Protein AF-A0A2V6E3C3-F1 (afdb_monomer)

Sequence (57 aa):
MFKNLPSLLHFQPKFFVGGPARFYLALFYDLVALARPKSIVTLGFGDGEAFFTLCQA

Foldseek 3Di:
DPPDDQAPVNDDQPDPPPDPCVVCLSVLLNCCVVVVDPDDDDDDQVVVRSVSSNVVD

Radius of gyration: 11.18 Å; Cα contacts (8 Å, |Δi|>4): 46; chains: 1; bounding box: 25×25×29 Å

Solvent-accessible surface area (backbone atoms only — not comparable to full-atom values): 3859 Å² total; per-residue (Å²): 136,76,94,73,78,74,24,93,76,68,60,74,78,93,65,80,91,76,54,87,62,64,86,45,40,36,58,50,22,46,52,41,48,71,66,61,66,96,74,85,86,80,84,78,59,89,93,37,52,64,60,57,34,55,75,71,68

Structure (mmCIF, N/CA/C/O backbone):
data_AF-A0A2V6E3C3-F1
#
_entry.id   AF-A0A2V6E3C3-F1
#
loop_
_atom_site.group_PDB
_atom_site.id
_atom_site.type_symbol
_atom_site.label_atom_id
_atom_site.label_alt_id
_atom_site.label_comp_id
_atom_site.label_asym_id
_atom_site.label_entity_id
_atom_site.label_seq_id
_atom_site.pdbx_PDB_ins_code
_atom_site.Cartn_x
_atom_site.Cartn_y
_atom_site.Cartn_z
_atom_site.occupancy
_atom_site.B_iso_or_equiv
_atom_site.auth_seq_id
_atom_site.auth_comp_id
_atom_site.auth_asym_id
_atom_site.auth_atom_id
_atom_site.pdbx_PDB_model_num
ATOM 1 N N . MET A 1 1 ? -10.034 -15.027 -19.004 1.00 42.38 1 MET A N 1
ATOM 2 C CA . MET A 1 1 ? -9.725 -15.151 -17.563 1.00 42.38 1 MET A CA 1
ATOM 3 C C . MET A 1 1 ? -9.597 -13.718 -17.043 1.00 42.38 1 MET A C 1
ATOM 5 O O . MET A 1 1 ? -8.895 -12.966 -17.699 1.00 42.38 1 MET A O 1
ATOM 9 N N . PHE A 1 2 ? -10.365 -13.320 -16.014 1.00 46.31 2 PHE A N 1
ATOM 10 C CA . PHE A 1 2 ? -10.610 -11.932 -15.531 1.00 46.31 2 PHE A CA 1
ATOM 11 C C . PHE A 1 2 ? -11.576 -11.052 -16.354 1.00 46.31 2 PHE A C 1
ATOM 13 O O . PHE A 1 2 ? -11.244 -9.942 -16.749 1.00 46.31 2 PHE A O 1
ATOM 20 N N . LYS A 1 3 ? -12.807 -11.523 -16.608 1.00 44.16 3 LYS A N 1
ATOM 21 C CA . LYS A 1 3 ? -13.846 -10.688 -17.254 1.00 44.16 3 LYS A CA 1
ATOM 22 C C . LYS A 1 3 ? -14.399 -9.572 -16.351 1.00 44.16 3 LYS A C 1
ATOM 24 O O . LYS A 1 3 ? -14.973 -8.632 -16.874 1.00 44.16 3 LYS A O 1
ATOM 29 N N . ASN A 1 4 ? -14.184 -9.667 -15.039 1.00 53.31 4 ASN A N 1
ATOM 30 C CA . ASN A 1 4 ? -14.429 -8.629 -14.042 1.00 53.31 4 ASN A CA 1
ATOM 31 C C . ASN A 1 4 ? -13.305 -8.731 -13.011 1.00 53.31 4 ASN A C 1
ATOM 33 O O . ASN A 1 4 ? -13.149 -9.795 -12.422 1.00 53.31 4 ASN A O 1
ATOM 37 N N . LEU A 1 5 ? -12.511 -7.678 -12.849 1.00 54.56 5 LEU A N 1
ATOM 38 C CA . LEU A 1 5 ? -12.210 -7.066 -11.548 1.00 54.56 5 LEU A CA 1
ATOM 39 C C . LEU A 1 5 ? -11.544 -5.694 -11.805 1.00 54.56 5 LEU A C 1
ATOM 41 O O . LEU A 1 5 ? -10.370 -5.498 -11.495 1.00 54.56 5 LEU A O 1
ATOM 45 N N . PRO A 1 6 ? -12.259 -4.722 -12.412 1.00 66.56 6 PRO A N 1
ATOM 46 C CA . PRO A 1 6 ? -12.034 -3.333 -12.032 1.00 66.56 6 PRO A CA 1
ATOM 47 C C . PRO A 1 6 ? -12.496 -3.186 -10.569 1.00 66.56 6 PRO A C 1
ATOM 49 O O . PRO A 1 6 ? -13.398 -3.911 -10.152 1.00 66.56 6 PRO A O 1
ATOM 52 N N . SER A 1 7 ? -11.834 -2.327 -9.790 1.00 75.00 7 SER A N 1
ATOM 53 C CA . SER A 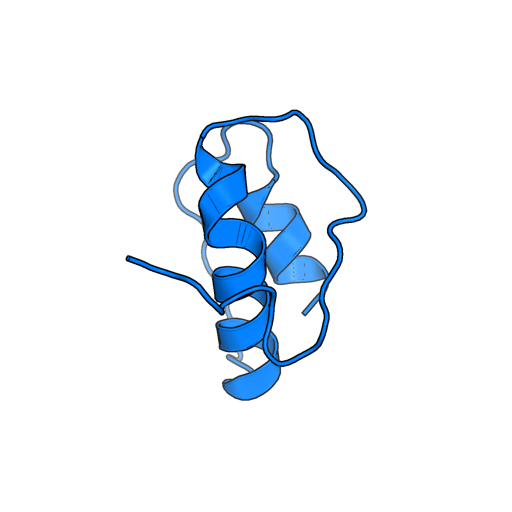1 7 ? -12.010 -2.191 -8.329 1.00 75.00 7 SER A CA 1
ATOM 54 C C . SER A 1 7 ? -13.460 -2.369 -7.847 1.00 75.00 7 SER A C 1
ATOM 56 O O . SER A 1 7 ? -14.392 -1.814 -8.434 1.00 75.00 7 SER A O 1
ATOM 58 N N . LEU A 1 8 ? -13.636 -3.105 -6.744 1.00 84.88 8 LEU A N 1
ATOM 59 C CA . LEU A 1 8 ? -14.908 -3.286 -6.031 1.00 84.88 8 LEU A CA 1
ATOM 60 C C . LEU A 1 8 ? -15.501 -1.952 -5.570 1.00 84.88 8 LEU A C 1
ATOM 62 O O . LEU A 1 8 ? -16.713 -1.823 -5.427 1.00 84.88 8 LEU A O 1
ATOM 66 N N . LEU A 1 9 ? -14.633 -0.970 -5.343 1.00 86.69 9 LEU A N 1
ATOM 67 C CA . LEU A 1 9 ? -14.970 0.388 -4.939 1.00 86.69 9 LEU A CA 1
ATOM 68 C C . LEU A 1 9 ? -14.898 1.380 -6.109 1.00 86.69 9 LEU A C 1
ATOM 70 O O . LEU A 1 9 ? -14.882 2.589 -5.892 1.00 86.69 9 LEU A O 1
ATOM 74 N N . HIS A 1 10 ? -14.860 0.881 -7.349 1.00 86.38 10 HIS A N 1
ATOM 75 C CA . HIS A 1 10 ? -14.774 1.679 -8.573 1.00 86.38 10 HIS A CA 1
ATOM 76 C C . HIS A 1 10 ? -13.592 2.666 -8.592 1.00 86.38 10 HIS A C 1
ATOM 78 O O . HIS A 1 10 ? -13.669 3.735 -9.200 1.00 86.38 10 HIS A O 1
ATOM 84 N N . PHE A 1 11 ? -12.484 2.303 -7.942 1.00 88.94 11 PHE A N 1
ATOM 85 C CA . PHE A 1 11 ? -11.282 3.120 -7.867 1.00 88.94 11 PHE A CA 1
ATOM 86 C C . PHE A 1 11 ? -10.691 3.420 -9.248 1.00 88.94 11 PHE A C 1
ATOM 88 O O . PHE A 1 11 ? -10.492 2.527 -10.078 1.00 88.94 11 PHE A O 1
ATOM 95 N N . GLN A 1 12 ? -10.338 4.690 -9.443 1.00 87.31 12 GLN A N 1
ATOM 96 C CA . GLN A 1 12 ? -9.532 5.172 -10.556 1.00 87.31 12 GLN A CA 1
ATOM 97 C C . GLN A 1 12 ? -8.299 5.895 -9.995 1.00 87.31 12 GLN A C 1
ATOM 99 O O . GLN A 1 12 ? -8.457 6.863 -9.245 1.00 87.31 12 GLN A O 1
ATOM 104 N N . PRO A 1 13 ? -7.072 5.459 -10.333 1.00 83.25 13 PRO A N 1
ATOM 105 C CA . PRO A 1 13 ? -5.865 6.085 -9.814 1.00 83.25 13 PRO A CA 1
ATOM 106 C C . PRO A 1 13 ? -5.686 7.494 -10.385 1.00 83.25 13 PRO A C 1
ATOM 108 O O . PRO A 1 13 ? -5.731 7.694 -11.596 1.00 83.25 13 PRO A O 1
ATOM 111 N N . LYS A 1 1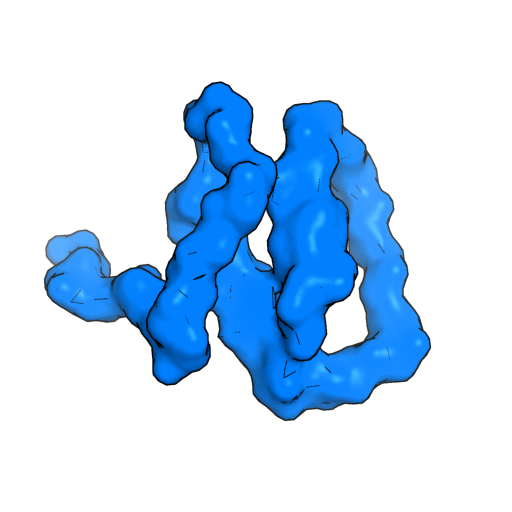4 ? -5.416 8.472 -9.510 1.00 82.19 14 LYS A N 1
ATOM 112 C CA . LYS A 1 14 ? -5.066 9.845 -9.923 1.00 82.19 14 LYS A CA 1
ATOM 113 C C . LYS A 1 14 ? -3.696 9.945 -10.597 1.00 82.19 14 LYS A C 1
ATOM 115 O O . LYS A 1 14 ? -3.488 10.825 -11.425 1.00 82.19 14 LYS A O 1
ATOM 120 N N . PHE A 1 15 ? -2.769 9.062 -10.228 1.00 74.12 15 PHE A N 1
ATOM 121 C CA . PHE A 1 15 ? -1.413 9.008 -10.765 1.00 74.12 15 PHE A CA 1
ATOM 122 C C . PHE A 1 15 ? -1.199 7.661 -11.449 1.00 74.12 15 PHE A C 1
ATOM 124 O O . PHE A 1 15 ? -1.356 6.614 -10.821 1.00 74.12 15 PHE A O 1
ATOM 131 N N . PHE A 1 16 ? -0.869 7.708 -12.737 1.00 73.25 16 PHE A N 1
ATOM 132 C CA . PHE A 1 16 ? -0.651 6.538 -13.576 1.00 73.25 16 PHE A CA 1
ATOM 133 C C . PHE A 1 16 ? 0.480 6.830 -14.559 1.00 73.25 16 PHE A C 1
ATOM 135 O O . PHE A 1 16 ? 0.337 7.657 -15.457 1.00 73.25 16 PHE A O 1
ATOM 142 N N . VAL A 1 17 ? 1.607 6.156 -14.366 1.00 77.31 17 VAL A N 1
ATOM 143 C CA . VAL A 1 17 ? 2.803 6.229 -15.217 1.00 77.31 17 VAL A CA 1
ATOM 144 C C . VAL A 1 17 ? 2.857 5.019 -16.161 1.00 77.31 17 VAL A C 1
ATOM 146 O O . VAL A 1 17 ? 3.616 4.992 -17.126 1.00 77.31 17 VAL A O 1
ATOM 149 N N . GLY A 1 18 ? 1.979 4.033 -15.951 1.00 74.50 18 GLY A N 1
ATOM 150 C CA . GLY A 1 18 ? 1.864 2.860 -16.808 1.00 74.50 18 GLY A CA 1
ATOM 151 C C . GLY A 1 18 ? 2.889 1.784 -16.470 1.00 74.50 18 GLY A C 1
ATOM 152 O O . GLY A 1 18 ? 3.143 0.917 -17.310 1.00 74.50 18 GLY A O 1
ATOM 153 N N . GLY A 1 19 ? 3.439 1.799 -15.255 1.00 78.06 19 GLY A N 1
ATOM 154 C CA . GLY A 1 19 ? 4.345 0.767 -14.767 1.00 78.06 19 GLY A CA 1
ATOM 155 C C . GLY A 1 19 ? 3.651 -0.595 -14.599 1.00 78.06 19 GLY A C 1
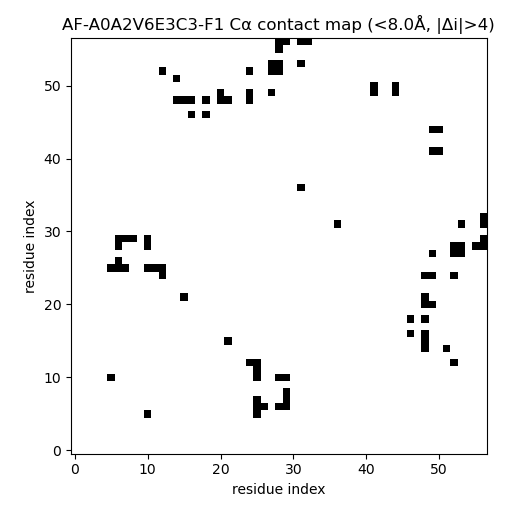ATOM 156 O O . GLY A 1 19 ? 2.424 -0.698 -14.674 1.00 78.06 19 GLY A O 1
ATOM 157 N N . PRO A 1 20 ? 4.401 -1.686 -14.357 1.00 79.69 20 PRO A N 1
ATOM 158 C CA . PRO A 1 20 ? 3.832 -3.028 -14.178 1.00 79.69 20 PRO A CA 1
ATOM 159 C C . PRO A 1 20 ? 2.815 -3.123 -13.030 1.00 79.69 20 PRO A C 1
ATOM 161 O O . PRO A 1 20 ? 1.925 -3.974 -13.060 1.00 79.69 20 PRO A O 1
ATOM 164 N N . ALA A 1 21 ? 2.917 -2.232 -12.037 1.00 80.56 21 ALA A N 1
ATOM 165 C CA . ALA A 1 21 ? 2.008 -2.164 -10.897 1.00 80.56 21 ALA A CA 1
ATOM 166 C C . ALA A 1 21 ? 0.565 -1.806 -11.297 1.00 80.56 21 ALA A C 1
ATOM 168 O O . ALA A 1 21 ? -0.364 -2.145 -10.561 1.00 80.56 21 ALA A O 1
ATOM 169 N N . ARG A 1 22 ? 0.353 -1.214 -12.484 1.00 79.94 22 ARG A N 1
ATOM 170 C CA . ARG A 1 22 ? -0.958 -0.803 -13.015 1.00 79.94 22 ARG A CA 1
ATOM 171 C C . ARG A 1 22 ? -2.062 -1.848 -12.923 1.00 79.94 22 ARG A C 1
ATOM 173 O O . ARG A 1 22 ? -3.216 -1.506 -12.691 1.00 79.94 22 ARG A O 1
ATOM 180 N N . PHE A 1 23 ? -1.716 -3.119 -13.109 1.00 83.12 23 PHE A N 1
ATOM 181 C CA . PHE A 1 23 ? -2.684 -4.214 -13.109 1.00 83.12 23 PHE A CA 1
ATOM 182 C C . PHE A 1 23 ? -3.197 -4.558 -11.704 1.00 83.12 23 PHE A C 1
ATOM 184 O O . PHE A 1 23 ? -4.186 -5.273 -11.578 1.00 83.12 23 PHE A O 1
ATOM 191 N N . TYR A 1 24 ? -2.548 -4.035 -10.659 1.00 86.31 24 TYR A N 1
ATOM 192 C CA . TYR A 1 24 ? -2.816 -4.368 -9.262 1.00 86.31 24 TYR A CA 1
ATOM 193 C C . TYR A 1 24 ? -3.291 -3.174 -8.423 1.00 86.31 24 TYR A C 1
ATOM 195 O O . TYR A 1 24 ? -3.725 -3.374 -7.293 1.00 86.31 24 TYR A O 1
ATOM 203 N N . LEU A 1 25 ? -3.267 -1.944 -8.955 1.00 88.81 25 LEU A N 1
ATOM 204 C CA . LEU A 1 25 ? -3.621 -0.739 -8.187 1.00 88.81 25 LEU A CA 1
ATOM 205 C C . LEU A 1 25 ? -5.055 -0.796 -7.639 1.00 88.81 25 LEU A C 1
ATOM 207 O O . LEU A 1 25 ? -5.281 -0.550 -6.460 1.00 88.81 25 LEU A O 1
ATOM 211 N N . ALA A 1 26 ? -6.015 -1.204 -8.469 1.00 90.12 26 ALA A N 1
ATOM 212 C CA . ALA A 1 26 ? -7.404 -1.393 -8.050 1.00 90.12 26 ALA A CA 1
ATOM 213 C C . ALA A 1 26 ? -7.534 -2.348 -6.850 1.00 90.12 26 ALA A C 1
ATOM 215 O O . ALA A 1 26 ? -8.244 -2.052 -5.893 1.00 90.12 26 ALA A O 1
ATOM 216 N N . LEU A 1 27 ? -6.791 -3.457 -6.872 1.00 89.94 27 LEU A N 1
ATOM 217 C CA . LEU A 1 27 ? -6.784 -4.434 -5.788 1.00 89.94 27 LEU A CA 1
ATOM 218 C C . LEU A 1 27 ? -6.144 -3.868 -4.513 1.00 89.94 27 LEU A C 1
ATOM 220 O O . LEU A 1 27 ? -6.666 -4.081 -3.422 1.00 89.94 27 LEU A O 1
ATOM 224 N N . PHE A 1 28 ? -5.025 -3.147 -4.634 1.00 90.56 28 PHE A N 1
ATOM 225 C CA . PHE A 1 28 ? -4.367 -2.519 -3.485 1.00 90.56 28 PHE A CA 1
ATOM 226 C C . PHE A 1 28 ? -5.275 -1.514 -2.785 1.00 90.56 28 PHE A C 1
ATOM 228 O O . PHE A 1 28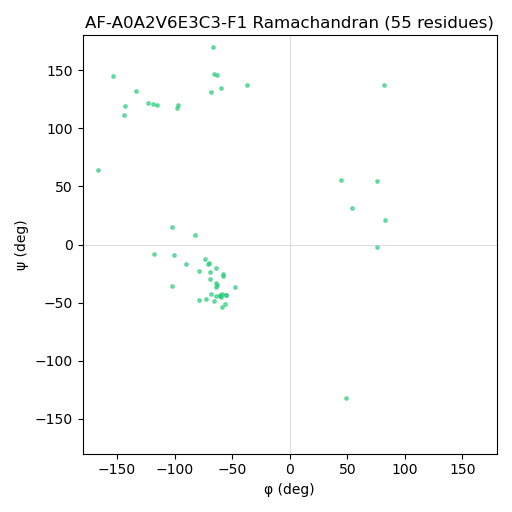 ? -5.353 -1.526 -1.558 1.00 90.56 28 PHE A O 1
ATOM 235 N N . TYR A 1 29 ? -5.987 -0.693 -3.558 1.00 92.81 29 TYR A N 1
ATOM 236 C CA . TYR A 1 29 ? -6.965 0.240 -3.018 1.00 92.81 29 TYR A CA 1
ATOM 237 C C . TYR A 1 29 ? -8.058 -0.488 -2.233 1.00 92.81 29 TYR A C 1
ATOM 239 O O . TYR A 1 29 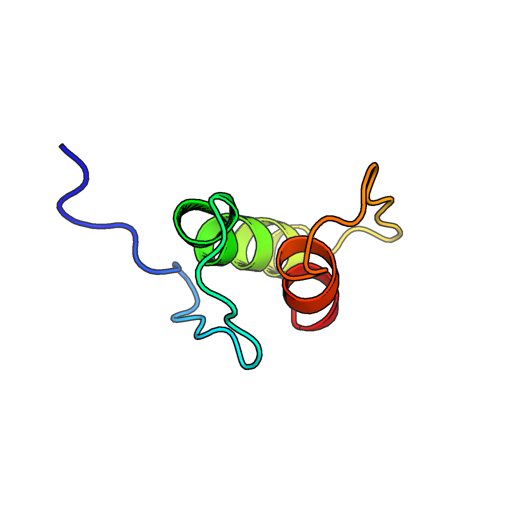? -8.270 -0.201 -1.056 1.00 92.81 29 TYR A O 1
ATOM 247 N N . ASP A 1 30 ? -8.711 -1.471 -2.863 1.00 94.12 30 ASP A N 1
ATOM 248 C CA . ASP A 1 30 ? -9.831 -2.189 -2.253 1.00 94.12 30 ASP A CA 1
ATOM 249 C C . ASP A 1 30 ? -9.416 -2.870 -0.944 1.00 94.12 30 ASP A C 1
ATOM 251 O O . ASP A 1 30 ? -10.135 -2.795 0.051 1.00 94.12 30 ASP A O 1
ATOM 255 N N . LEU A 1 31 ? -8.234 -3.495 -0.913 1.00 92.88 31 LEU A 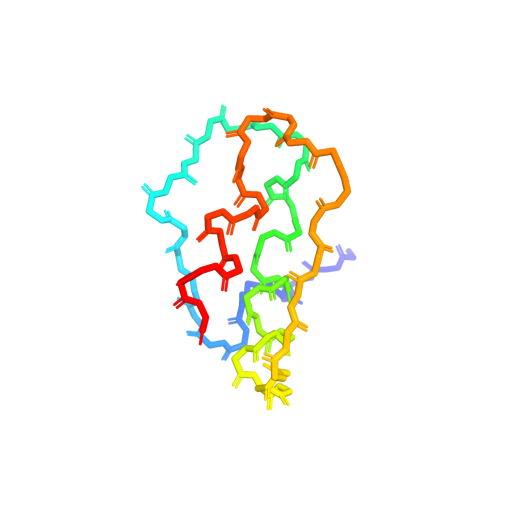N 1
ATOM 256 C CA . LEU A 1 31 ? -7.718 -4.149 0.290 1.00 92.88 31 LEU A CA 1
ATOM 257 C C . LEU A 1 31 ? -7.542 -3.167 1.449 1.00 92.88 31 LEU A C 1
ATOM 259 O O . LEU A 1 31 ? -7.929 -3.480 2.574 1.00 92.88 31 LEU A O 1
ATOM 263 N N . VAL A 1 32 ? -6.979 -1.987 1.194 1.00 94.50 32 VAL A N 1
ATOM 264 C CA . VAL A 1 32 ? -6.743 -0.990 2.245 1.00 94.50 32 VAL A CA 1
ATOM 265 C C . VAL A 1 32 ? -8.041 -0.339 2.698 1.00 94.50 32 VAL A C 1
ATOM 267 O O . VAL A 1 32 ? -8.290 -0.277 3.902 1.00 94.50 32 VAL A O 1
ATOM 270 N N . ALA A 1 33 ? -8.892 0.080 1.763 1.00 94.31 33 ALA A N 1
ATOM 271 C CA . ALA A 1 33 ? -10.150 0.749 2.078 1.00 94.31 33 ALA A CA 1
ATOM 272 C C . ALA A 1 33 ? -11.108 -0.167 2.863 1.00 94.31 33 ALA A C 1
ATOM 274 O O . ALA A 1 33 ? -11.826 0.295 3.759 1.00 94.31 33 ALA A O 1
ATOM 275 N N . LEU A 1 34 ? -11.096 -1.476 2.569 1.00 94.56 34 LEU A N 1
ATOM 276 C CA . LEU A 1 34 ? -11.890 -2.475 3.288 1.00 94.56 34 LEU A CA 1
ATOM 277 C C . LEU A 1 34 ? -11.269 -2.866 4.635 1.00 94.56 34 LEU A C 1
ATOM 279 O O . LEU A 1 34 ? -11.977 -2.898 5.640 1.00 94.56 34 LEU A O 1
ATOM 283 N N . ALA A 1 35 ? -9.966 -3.164 4.681 1.00 95.12 35 ALA A N 1
ATOM 284 C CA . ALA A 1 35 ? -9.323 -3.652 5.904 1.00 95.12 35 ALA A CA 1
ATOM 285 C C . ALA A 1 35 ? -9.008 -2.540 6.918 1.00 95.12 35 ALA A C 1
ATOM 287 O O . ALA A 1 35 ? -8.861 -2.828 8.105 1.00 95.12 35 ALA A O 1
ATOM 288 N N . ARG A 1 36 ? -8.887 -1.286 6.460 1.00 93.75 36 ARG A N 1
ATOM 289 C CA . ARG A 1 36 ? -8.536 -0.096 7.258 1.00 93.75 36 ARG A CA 1
ATOM 290 C C . ARG A 1 36 ? -7.374 -0.349 8.234 1.00 93.75 36 ARG A C 1
ATOM 292 O O . ARG A 1 36 ? -7.527 -0.162 9.447 1.00 93.75 36 ARG A O 1
ATOM 299 N N .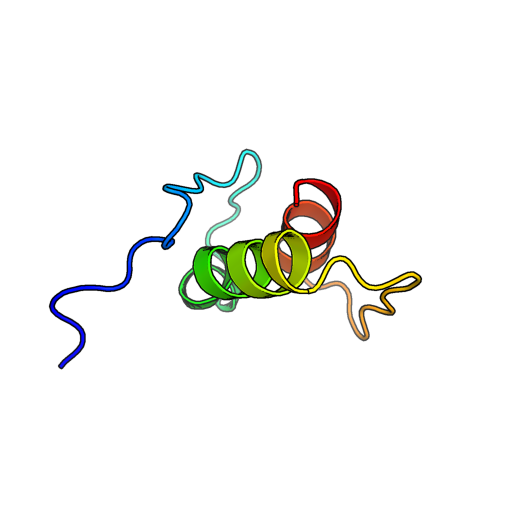 PRO A 1 37 ? -6.214 -0.816 7.739 1.00 94.88 37 PRO A N 1
ATOM 300 C CA . PRO A 1 37 ? -5.072 -1.110 8.594 1.00 94.88 37 PRO A CA 1
ATOM 301 C C . PRO A 1 37 ? -4.568 0.161 9.288 1.00 94.88 37 PRO A C 1
ATOM 303 O O . PRO A 1 37 ? -4.568 1.247 8.716 1.00 94.88 37 PRO A O 1
ATOM 306 N N . LYS A 1 38 ? -4.073 0.024 10.524 1.00 95.19 38 LYS A N 1
ATOM 307 C CA . LYS A 1 38 ? -3.503 1.157 11.279 1.00 95.19 38 LYS A CA 1
ATOM 308 C C . LYS A 1 38 ? -2.177 1.667 10.707 1.00 95.19 38 LYS A C 1
ATOM 310 O O . LYS A 1 38 ? -1.791 2.796 10.988 1.00 95.19 38 LYS A O 1
ATOM 315 N N . SER A 1 39 ? -1.446 0.824 9.981 1.00 92.56 39 SER A N 1
ATOM 316 C CA . SER A 1 39 ? -0.149 1.159 9.396 1.00 92.56 39 SER A CA 1
ATOM 317 C C . SER A 1 39 ? 0.106 0.299 8.164 1.00 92.56 39 SER A C 1
ATOM 319 O O . SER A 1 39 ? -0.288 -0.868 8.129 1.00 92.56 39 SER A O 1
ATOM 321 N N . ILE A 1 40 ? 0.766 0.882 7.164 1.00 91.38 40 ILE A N 1
ATOM 322 C CA . ILE A 1 40 ? 1.157 0.220 5.922 1.00 91.38 40 ILE A CA 1
ATOM 323 C C . ILE A 1 40 ? 2.612 0.579 5.642 1.00 91.38 40 ILE A C 1
ATOM 325 O O . ILE A 1 40 ? 2.990 1.749 5.685 1.00 91.38 40 ILE A O 1
ATOM 329 N N . VAL A 1 41 ? 3.420 -0.429 5.324 1.00 89.88 41 VAL A N 1
ATOM 330 C CA . VAL A 1 41 ? 4.813 -0.256 4.912 1.00 89.88 41 VAL A CA 1
ATOM 331 C C . VAL A 1 41 ? 4.939 -0.723 3.470 1.00 89.88 41 VAL A C 1
ATOM 333 O O . VAL A 1 41 ? 4.660 -1.879 3.162 1.00 89.88 41 VAL A O 1
ATOM 336 N N . THR A 1 42 ? 5.353 0.182 2.586 1.00 86.50 42 THR A N 1
ATOM 337 C CA . THR A 1 42 ? 5.630 -0.146 1.182 1.00 86.50 42 THR A CA 1
ATOM 338 C C . THR A 1 42 ? 7.128 -0.386 1.027 1.00 86.50 42 THR A C 1
ATOM 340 O O . THR A 1 42 ? 7.928 0.499 1.328 1.00 86.50 42 THR A O 1
ATOM 343 N N . LEU A 1 43 ? 7.515 -1.585 0.589 1.00 84.38 43 LEU A N 1
ATOM 344 C CA . LEU A 1 43 ? 8.913 -1.941 0.344 1.00 84.38 43 LEU A CA 1
ATOM 345 C C . LEU A 1 43 ? 9.227 -1.793 -1.146 1.00 84.38 43 LEU A C 1
ATOM 347 O O . LEU A 1 43 ? 8.656 -2.499 -1.975 1.00 84.38 43 LEU A O 1
ATOM 351 N N . GLY A 1 44 ? 10.151 -0.886 -1.468 1.00 79.38 44 GLY A N 1
ATOM 352 C CA . GLY A 1 44 ? 10.438 -0.483 -2.845 1.00 79.38 44 GLY A CA 1
ATOM 353 C C . GLY A 1 44 ? 9.439 0.559 -3.354 1.00 79.38 44 GLY A C 1
ATOM 354 O O . GLY A 1 44 ? 8.243 0.472 -3.091 1.00 79.38 44 GLY A O 1
ATOM 355 N N . PHE A 1 45 ? 9.939 1.578 -4.057 1.00 68.81 45 PHE A N 1
ATOM 356 C CA . PHE A 1 45 ? 9.111 2.710 -4.484 1.00 68.81 45 PHE A CA 1
ATOM 357 C C . PHE A 1 45 ? 8.708 2.630 -5.959 1.00 68.81 45 PHE A C 1
ATOM 359 O O . PHE A 1 45 ? 7.576 2.972 -6.282 1.00 68.81 45 PHE A O 1
ATOM 366 N N . GLY A 1 46 ? 9.574 2.122 -6.847 1.00 76.00 46 GLY A N 1
ATOM 367 C CA . GLY A 1 46 ? 9.326 2.178 -8.295 1.00 76.00 46 GLY A CA 1
ATOM 368 C C . GLY A 1 46 ? 8.917 3.595 -8.722 1.00 76.00 46 GLY A C 1
ATOM 369 O O . GLY A 1 46 ? 9.507 4.565 -8.251 1.00 76.00 46 GLY A O 1
ATOM 370 N N . ASP A 1 47 ? 7.849 3.704 -9.515 1.00 79.75 47 ASP A N 1
ATOM 371 C CA . ASP A 1 47 ? 7.220 4.979 -9.906 1.00 79.75 47 ASP A CA 1
ATOM 372 C C . ASP A 1 47 ? 6.248 5.547 -8.845 1.00 79.75 47 ASP A C 1
ATOM 374 O O . ASP A 1 47 ? 5.493 6.483 -9.100 1.00 79.75 47 ASP A O 1
ATOM 378 N N . GLY A 1 48 ? 6.200 4.958 -7.650 1.00 85.62 48 GLY A N 1
ATOM 379 C CA . GLY A 1 48 ? 5.348 5.385 -6.539 1.00 85.62 48 GLY A CA 1
ATOM 380 C C . GLY A 1 48 ? 3.863 5.024 -6.677 1.00 85.62 48 GLY A C 1
ATOM 381 O O . GLY A 1 48 ? 3.097 5.281 -5.751 1.00 85.62 48 GLY A O 1
ATOM 382 N N . GLU A 1 49 ? 3.431 4.404 -7.782 1.00 87.12 49 GLU A N 1
ATOM 383 C CA . GLU A 1 49 ? 2.011 4.135 -8.082 1.00 87.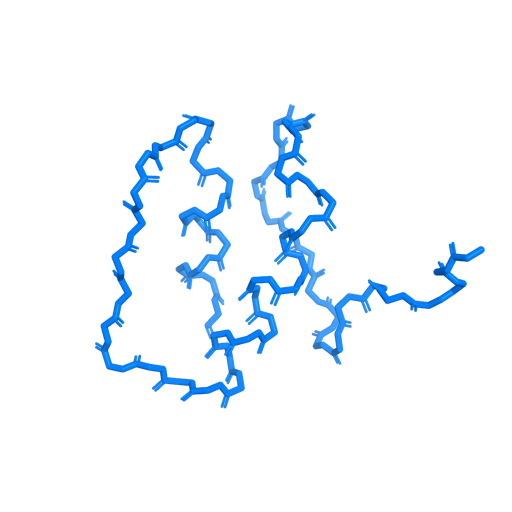12 49 GLU A CA 1
ATOM 384 C C . GLU A 1 49 ? 1.296 3.353 -6.968 1.00 87.12 49 GLU A C 1
ATOM 386 O O . GLU A 1 49 ? 0.182 3.705 -6.571 1.00 87.12 49 GLU A O 1
ATOM 391 N N . ALA A 1 50 ? 1.945 2.315 -6.428 1.00 87.69 50 ALA A N 1
ATOM 392 C CA . ALA A 1 50 ? 1.394 1.528 -5.329 1.00 87.69 50 ALA A CA 1
ATOM 393 C C . ALA A 1 50 ? 1.272 2.376 -4.058 1.00 87.69 50 ALA A C 1
ATOM 395 O O . ALA A 1 50 ? 0.196 2.440 -3.477 1.00 87.69 50 ALA A O 1
ATOM 396 N N . PHE A 1 51 ? 2.329 3.098 -3.675 1.00 90.06 51 PHE A N 1
ATOM 397 C CA . PHE A 1 51 ? 2.314 3.976 -2.504 1.00 90.06 51 PHE A CA 1
ATOM 398 C C . PHE A 1 51 ? 1.185 5.013 -2.580 1.00 90.06 51 PHE A C 1
ATOM 400 O O . PHE A 1 51 ? 0.363 5.103 -1.670 1.00 90.06 51 PHE A O 1
ATOM 407 N N . PHE A 1 52 ? 1.080 5.743 -3.694 1.00 90.12 52 PHE A N 1
ATOM 408 C CA . PHE A 1 52 ? 0.023 6.739 -3.868 1.00 90.12 52 PHE A CA 1
ATOM 409 C C . PHE A 1 52 ? -1.371 6.118 -3.896 1.00 90.12 52 PHE A C 1
ATOM 411 O O . PHE A 1 52 ? -2.323 6.748 -3.444 1.00 90.12 52 PHE A O 1
ATOM 418 N N . THR A 1 53 ? -1.515 4.902 -4.421 1.00 91.56 53 THR A N 1
ATOM 419 C CA . THR A 1 53 ? -2.785 4.169 -4.380 1.00 91.56 53 THR A CA 1
ATOM 420 C C . THR A 1 53 ? -3.192 3.846 -2.944 1.00 91.56 53 THR A C 1
ATOM 422 O O . THR A 1 53 ? -4.338 4.081 -2.575 1.00 91.56 53 THR A O 1
ATOM 425 N N . LEU A 1 54 ? -2.251 3.387 -2.115 1.00 91.56 54 LEU A N 1
ATOM 426 C CA . LEU A 1 54 ? -2.496 3.080 -0.704 1.00 91.56 54 LEU A CA 1
ATOM 427 C C . LEU A 1 54 ? -2.877 4.338 0.094 1.00 91.56 54 LEU A C 1
ATOM 429 O O . LEU A 1 54 ? -3.743 4.265 0.953 1.00 91.56 54 LEU A O 1
ATOM 433 N N . CYS A 1 55 ? -2.284 5.498 -0.211 1.00 90.06 55 CYS A N 1
ATOM 434 C CA . CYS A 1 55 ? -2.649 6.775 0.419 1.00 90.06 55 CYS A CA 1
ATOM 435 C C . CYS A 1 55 ? -4.027 7.319 0.005 1.00 90.06 55 CYS A C 1
ATOM 437 O O . CYS A 1 55 ? -4.512 8.262 0.627 1.00 90.06 55 CYS A O 1
ATOM 439 N N . GLN A 1 56 ? -4.621 6.807 -1.076 1.00 90.44 56 GLN A N 1
ATOM 440 C CA . GLN A 1 56 ? -5.939 7.241 -1.552 1.00 90.44 56 GLN A CA 1
ATOM 441 C C . GLN A 1 56 ? -7.091 6.426 -0.947 1.00 90.44 56 GLN A C 1
ATOM 443 O O . GLN A 1 56 ? -8.237 6.867 -1.056 1.00 90.44 56 GLN A O 1
ATOM 448 N N . ALA A 1 57 ? -6.791 5.257 -0.378 1.00 88.69 57 ALA A N 1
ATOM 449 C CA . ALA A 1 57 ? -7.739 4.306 0.201 1.00 88.69 57 ALA A CA 1
ATOM 450 C C . ALA A 1 57 ? -8.102 4.642 1.652 1.00 88.69 57 ALA A C 1
ATOM 452 O O . ALA A 1 57 ? -9.279 4.416 2.015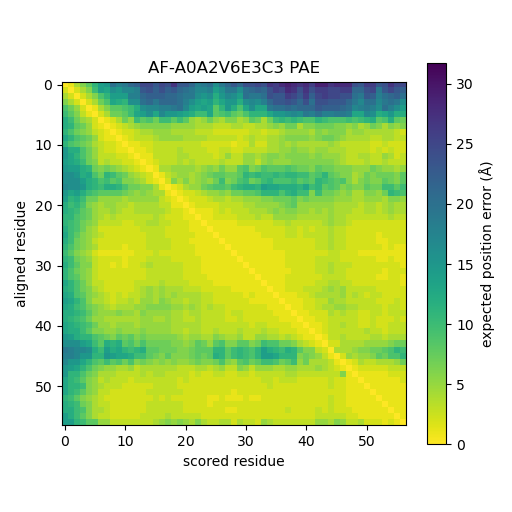 1.00 88.69 57 ALA A O 1
#

Mean predicted aligned error: 5.61 Å

pLDDT: mean 82.66, std 12.79, range [42.38, 95.19]

Secondary structure (DSSP, 8-state):
--S--S-TT----S-----GGGGTHHHHHHHHHHH--S-------TTSHHHHHHTT-